Protein AF-A0A661IXP1-F1 (afdb_monomer)

Structure (mmCIF, N/CA/C/O backbone):
data_AF-A0A661IXP1-F1
#
_entry.id   AF-A0A661IXP1-F1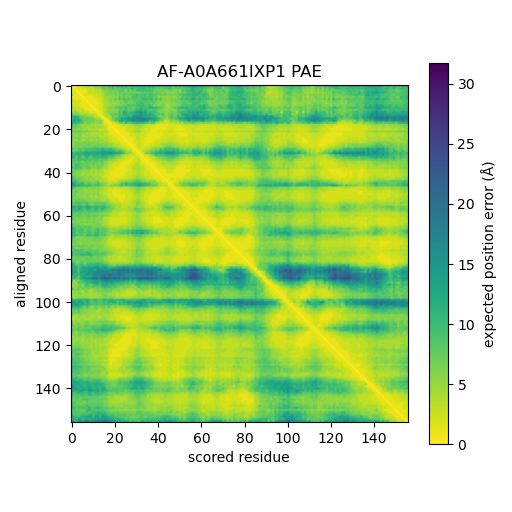
#
loop_
_atom_site.group_PDB
_atom_site.id
_atom_site.type_symbol
_atom_site.label_atom_id
_atom_site.label_alt_id
_atom_site.label_comp_id
_atom_site.label_asym_id
_atom_site.label_entity_id
_atom_site.label_seq_id
_atom_site.pdbx_PDB_ins_code
_atom_site.Cartn_x
_atom_site.Cartn_y
_atom_site.Cartn_z
_atom_site.occupancy
_atom_site.B_iso_or_equiv
_atom_site.auth_seq_id
_atom_site.auth_comp_id
_atom_site.auth_asym_id
_atom_site.auth_atom_id
_atom_site.pdbx_PDB_model_num
ATOM 1 N N . MET A 1 1 ? -0.810 -16.353 6.221 1.00 71.06 1 MET A N 1
ATOM 2 C CA . MET A 1 1 ? -2.025 -16.240 5.373 1.00 71.06 1 MET A CA 1
ATOM 3 C C . MET A 1 1 ? -1.599 -15.875 3.960 1.00 71.06 1 MET A C 1
ATOM 5 O O . MET A 1 1 ? -0.528 -15.285 3.848 1.00 71.06 1 MET A O 1
ATOM 9 N N . PRO A 1 2 ? -2.372 -16.195 2.9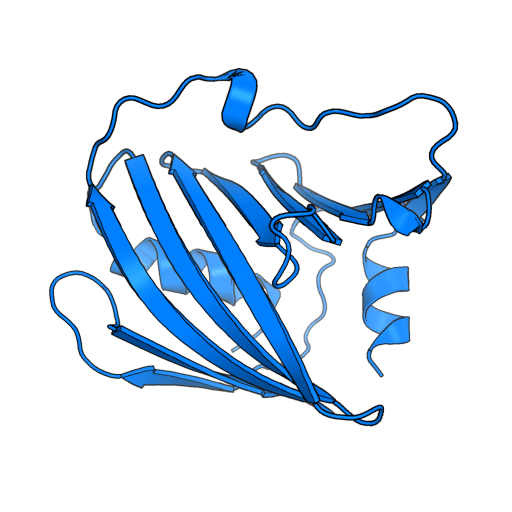11 1.00 70.25 2 PRO A N 1
ATOM 10 C CA . PRO A 1 2 ? -2.041 -15.769 1.553 1.00 70.25 2 PRO A CA 1
ATOM 11 C C . PRO A 1 2 ? -1.897 -14.245 1.460 1.00 70.25 2 PRO A C 1
ATOM 13 O O . PRO A 1 2 ? -2.691 -13.510 2.055 1.00 70.25 2 PRO A O 1
ATOM 16 N N . LEU A 1 3 ? -0.907 -13.759 0.708 1.00 66.69 3 LEU A N 1
ATOM 17 C CA . LEU A 1 3 ? -0.638 -12.323 0.555 1.00 66.69 3 LEU A CA 1
ATOM 18 C C . LEU A 1 3 ? -1.871 -11.550 0.052 1.00 66.69 3 LEU A C 1
ATOM 20 O O . LEU A 1 3 ? -2.164 -10.453 0.531 1.00 66.69 3 LEU A O 1
ATOM 24 N N . LYS A 1 4 ? -2.648 -12.165 -0.848 1.00 66.25 4 LYS A N 1
ATOM 25 C CA . LYS A 1 4 ? -3.913 -11.625 -1.376 1.00 66.25 4 LYS A CA 1
ATOM 26 C C . LYS A 1 4 ? -4.964 -11.304 -0.302 1.00 66.25 4 LYS A C 1
ATOM 28 O O . LYS A 1 4 ? -5.798 -10.426 -0.517 1.00 66.25 4 LYS A O 1
ATOM 33 N N . ASP A 1 5 ? -4.912 -11.969 0.853 1.00 70.38 5 ASP A N 1
ATOM 34 C CA . ASP A 1 5 ? -5.886 -11.806 1.939 1.00 70.38 5 ASP A CA 1
ATOM 35 C C . ASP A 1 5 ? -5.468 -10.747 2.970 1.00 70.38 5 ASP A C 1
ATOM 37 O O . ASP A 1 5 ? -6.298 -10.286 3.759 1.00 70.38 5 ASP A O 1
ATOM 41 N N . VAL A 1 6 ? -4.207 -10.300 2.944 1.00 71.50 6 VAL A N 1
ATOM 42 C CA . VAL A 1 6 ? -3.671 -9.312 3.894 1.00 71.50 6 VAL A CA 1
ATOM 43 C C . VAL A 1 6 ? -4.464 -8.007 3.902 1.00 71.50 6 VAL A C 1
ATOM 45 O O . VAL A 1 6 ? -4.837 -7.569 4.995 1.00 71.50 6 VAL A O 1
ATOM 48 N N . PRO A 1 7 ? -4.790 -7.383 2.749 1.00 69.56 7 PRO A N 1
ATOM 49 C CA . PRO A 1 7 ? -5.590 -6.165 2.758 1.00 69.56 7 PRO A CA 1
ATOM 50 C C . PRO A 1 7 ? -6.932 -6.397 3.452 1.00 69.56 7 PRO A C 1
ATOM 52 O O . PRO A 1 7 ? -7.337 -5.602 4.292 1.00 69.56 7 PRO A O 1
ATOM 55 N N . ARG A 1 8 ? -7.596 -7.527 3.185 1.00 71.62 8 ARG A N 1
ATOM 56 C CA . ARG A 1 8 ? -8.890 -7.850 3.793 1.00 71.62 8 ARG A CA 1
ATOM 57 C C . ARG A 1 8 ? -8.791 -8.010 5.310 1.00 71.62 8 ARG A C 1
ATOM 59 O O . ARG A 1 8 ? -9.660 -7.500 6.011 1.00 71.62 8 ARG A O 1
ATOM 66 N N . GLU A 1 9 ? -7.760 -8.678 5.823 1.00 74.50 9 GLU A N 1
ATOM 67 C CA . GLU A 1 9 ? -7.574 -8.840 7.272 1.00 74.50 9 GLU A CA 1
ATOM 68 C C . GLU A 1 9 ? -7.257 -7.509 7.967 1.00 74.50 9 GLU A C 1
ATOM 70 O O . GLU A 1 9 ? -7.779 -7.242 9.052 1.00 74.50 9 GLU A O 1
ATOM 75 N N . LEU A 1 10 ? -6.460 -6.640 7.335 1.00 72.38 10 LEU A N 1
ATOM 76 C CA . LEU A 1 10 ? -6.221 -5.285 7.838 1.00 72.38 10 LEU A CA 1
ATOM 77 C C . LEU A 1 10 ? -7.525 -4.487 7.903 1.00 72.38 10 LEU A C 1
ATOM 79 O O . LEU A 1 10 ? -7.825 -3.889 8.935 1.00 72.38 10 LEU A O 1
ATOM 83 N N . LEU A 1 11 ? -8.333 -4.535 6.842 1.00 70.62 11 LEU A N 1
ATOM 84 C CA . LEU A 1 11 ? -9.614 -3.833 6.775 1.00 70.62 11 LEU A CA 1
ATOM 85 C C . LEU A 1 11 ? -10.649 -4.392 7.753 1.00 70.62 11 LEU A C 1
ATOM 87 O O . LEU A 1 11 ? -11.375 -3.623 8.375 1.00 70.62 11 LEU A O 1
ATOM 91 N N . ARG A 1 12 ? -10.679 -5.710 7.975 1.00 73.75 12 ARG A N 1
ATOM 92 C CA . ARG A 1 12 ? -11.550 -6.326 8.988 1.00 73.75 12 ARG A CA 1
ATOM 93 C C . ARG A 1 12 ? -11.287 -5.753 10.384 1.00 73.75 12 ARG A C 1
ATOM 95 O O . ARG A 1 12 ? -12.221 -5.585 11.161 1.00 73.75 12 ARG A O 1
ATOM 102 N N . ARG A 1 13 ? -10.030 -5.426 10.700 1.00 72.56 13 ARG A N 1
ATOM 103 C CA . ARG A 1 13 ? -9.634 -4.833 11.991 1.00 72.56 13 ARG A CA 1
ATOM 104 C C . ARG A 1 13 ? -9.964 -3.348 12.109 1.00 72.56 13 ARG A C 1
ATOM 106 O O . ARG A 1 13 ? -10.087 -2.861 13.226 1.00 72.56 13 ARG A O 1
ATOM 113 N N . VAL A 1 14 ? -10.130 -2.648 10.987 1.00 71.81 14 VAL A N 1
ATOM 114 C CA . VAL A 1 14 ? -10.588 -1.250 10.953 1.00 71.81 14 VAL A CA 1
ATOM 115 C C . VAL A 1 14 ? -12.062 -1.141 11.396 1.00 71.81 14 VAL A C 1
ATOM 117 O O . VAL A 1 14 ? -12.474 -0.086 11.877 1.00 71.81 14 VAL A O 1
ATOM 120 N N . GLY A 1 15 ? -12.839 -2.230 11.323 1.00 72.31 15 GLY A N 1
ATOM 121 C CA . GLY A 1 15 ? -14.229 -2.289 11.790 1.00 72.31 15 GLY A CA 1
ATOM 122 C C . GLY A 1 15 ? -15.184 -1.488 10.900 1.00 72.31 15 GLY A C 1
ATOM 123 O O . GLY A 1 15 ? -15.038 -1.478 9.680 1.00 72.31 15 GLY A O 1
ATOM 124 N N . ASP A 1 16 ? -16.146 -0.787 11.506 1.00 73.88 16 ASP A N 1
ATOM 125 C CA . ASP A 1 16 ? -17.205 -0.042 10.800 1.00 73.88 16 ASP A CA 1
ATOM 126 C C . ASP A 1 16 ? -16.797 1.364 10.332 1.00 73.88 16 ASP A C 1
ATOM 128 O O . ASP A 1 16 ? -17.639 2.243 10.161 1.00 73.88 16 ASP A O 1
ATOM 132 N N . LYS A 1 17 ? -15.498 1.634 10.175 1.00 77.44 17 LYS A N 1
ATOM 133 C CA . LYS A 1 17 ? -15.035 2.957 9.736 1.00 77.44 17 LYS A CA 1
ATOM 134 C C . LYS A 1 17 ? -15.158 3.080 8.221 1.00 77.44 17 LYS A C 1
ATOM 136 O O . LYS A 1 17 ? -14.649 2.238 7.481 1.00 77.44 17 LYS A O 1
ATOM 141 N N . GLU A 1 18 ? -15.801 4.157 7.781 1.00 85.31 18 GLU A N 1
ATOM 142 C CA . GLU A 1 18 ? -16.060 4.425 6.365 1.00 85.31 18 GLU A CA 1
ATOM 143 C C . GLU A 1 18 ? -14.807 4.922 5.650 1.00 85.31 18 GLU A C 1
ATOM 145 O O . GLU A 1 18 ? -14.542 4.527 4.517 1.00 85.31 18 GLU A O 1
ATOM 150 N N . THR A 1 19 ? -13.987 5.733 6.322 1.00 92.25 19 THR A N 1
ATOM 151 C CA . THR A 1 19 ? -12.705 6.196 5.784 1.00 92.25 19 THR A CA 1
ATOM 152 C C . THR A 1 19 ? -11.596 6.154 6.834 1.00 92.25 19 THR A C 1
ATOM 154 O O . THR A 1 19 ? -11.830 6.237 8.044 1.00 92.25 19 THR A O 1
ATOM 157 N N . LEU A 1 20 ? -10.354 6.018 6.374 1.00 92.12 20 LEU A N 1
ATOM 158 C CA . LEU A 1 20 ? -9.152 6.046 7.205 1.00 92.12 20 LEU A CA 1
ATOM 159 C C . LEU A 1 20 ? -8.032 6.761 6.450 1.00 92.12 20 LEU A C 1
ATOM 161 O O . LEU A 1 20 ? -7.767 6.459 5.290 1.00 92.12 20 LEU A O 1
ATOM 165 N N . LYS A 1 21 ? -7.343 7.670 7.142 1.00 95.12 21 LYS A N 1
ATOM 166 C CA . LYS A 1 21 ? -6.037 8.197 6.735 1.00 95.12 21 LYS A CA 1
ATOM 167 C C . LYS A 1 21 ? -5.012 7.809 7.786 1.00 95.12 21 LYS A C 1
ATOM 169 O O . LYS A 1 21 ? -5.207 8.097 8.966 1.00 95.12 21 LYS A O 1
ATOM 174 N N . LEU A 1 22 ? -3.922 7.185 7.370 1.00 94.00 22 LEU A N 1
ATOM 175 C CA . LEU A 1 22 ? -2.885 6.690 8.265 1.00 94.00 22 LEU A CA 1
ATOM 176 C C . LEU A 1 22 ? -1.505 7.065 7.738 1.00 94.00 22 LEU A C 1
ATOM 178 O O . LEU A 1 22 ? -1.232 6.886 6.560 1.00 94.00 22 LEU A O 1
ATOM 182 N N . THR A 1 23 ? -0.624 7.556 8.604 1.00 96.19 23 THR A N 1
ATOM 183 C CA . THR A 1 23 ? 0.796 7.746 8.282 1.00 96.19 23 THR A CA 1
ATOM 184 C C . THR A 1 23 ? 1.617 6.651 8.946 1.00 96.19 23 THR A C 1
ATOM 186 O O . THR A 1 23 ? 1.328 6.222 10.070 1.00 96.19 23 THR A O 1
ATOM 189 N N . PHE A 1 24 ? 2.641 6.160 8.254 1.00 95.12 24 PHE A N 1
ATOM 190 C CA . PHE A 1 24 ? 3.465 5.062 8.744 1.00 95.12 24 PHE A CA 1
ATOM 191 C C . PHE A 1 24 ? 4.948 5.253 8.434 1.00 95.12 24 PHE A C 1
ATOM 193 O O . PHE A 1 24 ? 5.345 6.029 7.569 1.00 95.12 24 PHE A O 1
ATOM 200 N N . SER A 1 25 ? 5.776 4.502 9.157 1.00 96.19 25 SER A N 1
ATOM 201 C CA . SER A 1 25 ? 7.144 4.193 8.743 1.00 96.19 25 SER A CA 1
ATOM 202 C C . SER A 1 25 ? 7.249 2.702 8.460 1.00 96.19 25 SER A C 1
ATOM 204 O O . SER A 1 25 ? 6.852 1.899 9.306 1.00 96.19 25 SER A O 1
ATOM 206 N N . PHE A 1 26 ? 7.818 2.347 7.320 1.00 94.56 26 PHE A N 1
ATOM 207 C CA . PHE A 1 26 ? 7.984 0.990 6.835 1.00 94.56 26 PHE A CA 1
ATOM 208 C C . PHE A 1 26 ? 9.469 0.664 6.729 1.00 94.56 26 PHE A C 1
ATOM 210 O O . PHE A 1 26 ? 10.217 1.326 6.018 1.00 94.56 26 PHE A O 1
ATOM 217 N N . LYS A 1 27 ? 9.920 -0.338 7.472 1.00 93.75 27 LYS A N 1
ATOM 218 C CA . LYS A 1 27 ? 11.271 -0.882 7.353 1.00 93.75 27 LYS A CA 1
ATOM 219 C C . LYS A 1 27 ? 11.153 -2.208 6.640 1.00 93.75 27 LYS A C 1
ATOM 221 O O . LYS A 1 27 ? 10.386 -3.044 7.095 1.00 93.75 27 LYS A O 1
ATOM 226 N N . VAL A 1 28 ? 11.924 -2.412 5.587 1.00 90.38 28 VAL A N 1
ATOM 227 C CA . VAL A 1 28 ? 11.992 -3.690 4.881 1.00 90.38 28 VAL A CA 1
ATOM 228 C C . VAL A 1 28 ? 13.435 -4.157 4.852 1.00 90.38 28 VAL A C 1
ATOM 230 O O . VAL A 1 28 ? 14.356 -3.354 4.701 1.00 90.38 28 VAL A O 1
ATOM 233 N N . LYS A 1 29 ? 13.637 -5.450 5.058 1.00 89.12 29 LYS A N 1
ATOM 234 C CA . LYS A 1 29 ? 14.917 -6.131 4.940 1.00 89.12 29 LYS A CA 1
ATOM 235 C C . LYS A 1 29 ? 14.717 -7.253 3.934 1.00 89.12 29 LYS A C 1
ATOM 237 O O . LYS A 1 29 ? 13.960 -8.175 4.204 1.00 89.12 29 LYS A O 1
ATOM 242 N N . GLY A 1 30 ? 15.374 -7.148 2.789 1.00 84.12 30 GLY A N 1
ATOM 243 C CA . GLY A 1 30 ? 15.413 -8.201 1.777 1.00 84.12 30 GLY A CA 1
ATOM 244 C C . GLY A 1 30 ? 16.841 -8.686 1.548 1.00 84.12 30 GLY A C 1
ATOM 245 O O . GLY A 1 30 ? 17.778 -8.247 2.221 1.00 84.12 30 GLY A O 1
ATOM 246 N N . ARG A 1 31 ? 17.032 -9.539 0.536 1.00 76.62 31 ARG A N 1
ATOM 247 C CA . ARG A 1 31 ? 18.361 -10.052 0.143 1.00 76.62 31 ARG A CA 1
ATOM 248 C C . ARG A 1 31 ? 19.374 -8.949 -0.189 1.00 76.62 31 ARG A C 1
ATOM 250 O O . ARG A 1 31 ? 20.555 -9.096 0.097 1.00 76.62 31 ARG A O 1
ATOM 257 N N . LYS A 1 32 ? 18.910 -7.833 -0.762 1.00 76.31 32 LYS A N 1
ATOM 258 C CA . LYS A 1 32 ? 19.748 -6.691 -1.178 1.00 76.31 32 LYS A CA 1
ATOM 259 C C . LYS A 1 32 ? 20.053 -5.692 -0.052 1.00 76.31 32 LYS A C 1
ATOM 261 O O . LYS A 1 32 ? 20.725 -4.695 -0.293 1.00 76.31 32 LYS A O 1
ATOM 266 N N . GLY A 1 33 ? 19.568 -5.939 1.167 1.00 83.44 33 GLY A N 1
ATOM 267 C CA . GLY A 1 33 ? 19.819 -5.089 2.327 1.00 83.44 33 GLY A CA 1
ATOM 268 C C . GLY A 1 33 ? 18.547 -4.543 2.966 1.00 83.44 33 GLY A C 1
ATOM 269 O O . GLY A 1 33 ? 17.459 -5.107 2.840 1.00 83.44 33 GLY A O 1
ATOM 270 N N . ARG A 1 34 ? 18.706 -3.452 3.719 1.00 88.19 34 ARG A N 1
ATOM 271 C CA . ARG A 1 34 ? 17.646 -2.855 4.533 1.00 88.19 34 ARG A CA 1
ATOM 272 C C . ARG A 1 34 ? 17.296 -1.459 4.037 1.00 88.19 34 ARG A C 1
ATOM 274 O O . ARG A 1 34 ? 18.174 -0.614 3.903 1.00 88.19 34 ARG A O 1
ATOM 281 N N . SER A 1 35 ? 16.004 -1.200 3.892 1.00 88.88 35 SER A N 1
ATOM 282 C CA . SER A 1 35 ? 15.458 0.097 3.498 1.00 88.88 35 SER A CA 1
ATOM 283 C C . SER A 1 35 ? 14.452 0.592 4.530 1.00 88.88 35 SER A C 1
ATOM 285 O O . SER A 1 35 ? 13.796 -0.190 5.224 1.00 88.88 35 SER A O 1
ATOM 287 N N . VAL A 1 36 ? 14.347 1.914 4.655 1.00 91.31 36 VAL A N 1
ATOM 288 C CA . VAL A 1 36 ? 13.354 2.577 5.502 1.00 91.31 36 VAL A CA 1
ATOM 289 C C . VAL A 1 36 ? 12.616 3.602 4.657 1.00 91.31 36 VAL A C 1
ATOM 291 O O . VAL A 1 36 ? 13.238 4.479 4.067 1.00 91.31 36 VAL A O 1
ATOM 294 N N . LEU A 1 37 ? 11.296 3.475 4.621 1.00 93.94 37 LEU A N 1
ATOM 295 C CA . LEU A 1 37 ? 10.375 4.318 3.875 1.00 93.94 37 LEU A CA 1
ATOM 296 C C . LEU A 1 37 ? 9.366 4.943 4.841 1.00 93.94 37 LEU A C 1
ATOM 298 O O . LEU A 1 37 ? 9.003 4.352 5.863 1.00 93.94 37 LEU A O 1
ATOM 302 N N . GLY A 1 38 ? 8.917 6.149 4.530 1.00 96.19 38 GLY A N 1
ATOM 303 C CA . GLY A 1 38 ? 7.678 6.693 5.071 1.00 96.19 38 GLY A CA 1
ATOM 304 C C . GLY A 1 38 ? 6.496 6.267 4.208 1.00 96.19 38 GLY A C 1
ATOM 305 O O . GLY A 1 38 ? 6.669 5.662 3.150 1.00 96.19 38 GLY A O 1
ATOM 306 N N . GLY A 1 39 ? 5.289 6.614 4.630 1.00 96.31 39 GLY A N 1
ATOM 307 C CA . GLY A 1 39 ? 4.155 6.531 3.729 1.00 96.31 39 GLY A CA 1
ATOM 308 C C . GLY A 1 39 ? 2.839 6.976 4.327 1.00 96.31 39 GLY A C 1
ATOM 309 O O . GLY A 1 39 ? 2.720 7.232 5.532 1.00 96.31 39 GLY A O 1
ATOM 310 N N . VAL A 1 40 ? 1.853 7.070 3.443 1.00 95.81 40 VAL A N 1
ATOM 311 C CA . VAL A 1 40 ? 0.477 7.431 3.766 1.00 95.81 40 VAL A CA 1
ATOM 312 C C . VAL A 1 40 ? -0.453 6.386 3.168 1.00 95.81 40 VAL A C 1
ATOM 314 O O . VAL A 1 40 ? -0.323 6.018 2.007 1.00 95.81 40 VAL A O 1
ATOM 317 N N . LEU A 1 41 ? -1.384 5.895 3.976 1.00 94.88 41 LEU A N 1
ATOM 318 C CA . LEU A 1 41 ? -2.444 4.985 3.575 1.00 94.88 41 LEU A CA 1
ATOM 319 C C . LEU A 1 41 ? -3.776 5.722 3.646 1.00 94.88 41 LEU A C 1
ATOM 321 O O . LEU A 1 41 ? -4.116 6.317 4.672 1.00 94.88 41 LEU A O 1
ATOM 325 N N . PHE A 1 42 ? -4.541 5.628 2.568 1.00 94.69 42 PHE A N 1
ATOM 326 C CA . PHE A 1 42 ? -5.922 6.070 2.476 1.00 94.69 42 PHE A CA 1
ATOM 327 C C . PHE A 1 42 ? -6.805 4.858 2.237 1.00 94.69 42 PHE A C 1
ATOM 329 O O . PHE A 1 42 ? -6.525 4.035 1.370 1.00 94.69 42 PHE A O 1
ATOM 336 N N . TYR A 1 43 ? -7.885 4.753 2.994 1.00 91.69 43 TYR A N 1
ATOM 337 C CA . TYR A 1 43 ? -8.885 3.717 2.809 1.00 91.69 43 TYR A CA 1
ATOM 338 C C . TYR A 1 43 ? -10.273 4.338 2.792 1.00 91.69 43 TYR A C 1
ATOM 340 O O . TYR A 1 43 ? -10.566 5.233 3.589 1.00 91.69 43 TYR A O 1
ATOM 348 N N . ARG A 1 44 ? -11.118 3.823 1.902 1.00 90.19 44 ARG A N 1
ATOM 349 C CA . ARG A 1 44 ? -12.553 4.063 1.875 1.00 90.19 44 ARG A CA 1
ATOM 350 C C . ARG A 1 44 ? -13.296 2.742 1.694 1.00 90.19 44 ARG A C 1
ATOM 352 O O . ARG A 1 44 ? -13.051 1.971 0.757 1.00 90.19 44 ARG A O 1
ATOM 359 N N . ARG A 1 45 ? -14.225 2.484 2.610 1.00 85.06 45 ARG A N 1
ATOM 360 C CA . ARG A 1 45 ? -15.100 1.317 2.583 1.00 85.06 45 ARG A CA 1
ATOM 361 C C . ARG A 1 45 ? -15.925 1.319 1.286 1.00 85.06 45 ARG A C 1
ATOM 363 O O . ARG A 1 45 ? -16.350 2.376 0.832 1.00 85.06 45 ARG A O 1
ATOM 370 N N . PRO A 1 46 ? -16.173 0.150 0.670 1.00 79.94 46 PRO A N 1
ATOM 371 C CA . PRO A 1 46 ? -15.727 -1.180 1.089 1.00 79.94 46 PRO A CA 1
ATOM 372 C C . PRO A 1 46 ? -14.382 -1.638 0.512 1.00 79.94 46 PRO A C 1
ATOM 374 O O . PRO A 1 46 ? -13.916 -2.711 0.892 1.00 79.94 46 PRO A O 1
ATOM 377 N N . LYS A 1 47 ? -13.804 -0.940 -0.473 1.00 79.06 47 LYS A N 1
ATOM 378 C CA . LYS A 1 47 ? -12.811 -1.570 -1.363 1.00 79.06 47 LYS A CA 1
ATOM 379 C C . LYS A 1 47 ? -11.701 -0.656 -1.874 1.00 79.06 47 LYS A C 1
ATOM 381 O O . LYS A 1 47 ? -10.802 -1.195 -2.521 1.00 79.06 47 LYS A O 1
ATOM 386 N N . ASP A 1 48 ? -11.754 0.645 -1.609 1.00 88.25 48 ASP A N 1
ATOM 387 C CA . ASP A 1 48 ? -10.767 1.581 -2.137 1.00 88.25 48 ASP A CA 1
ATOM 388 C C . ASP A 1 48 ? -9.623 1.728 -1.136 1.00 88.25 48 ASP A C 1
ATOM 390 O O . ASP A 1 48 ? -9.822 2.115 0.016 1.00 88.25 48 ASP A O 1
ATOM 394 N N . LEU A 1 49 ? -8.416 1.396 -1.577 1.00 90.12 49 LEU A N 1
ATOM 395 C CA . LEU A 1 49 ? -7.189 1.542 -0.807 1.00 90.12 49 LEU A CA 1
ATOM 396 C C . LEU A 1 49 ? -6.158 2.237 -1.686 1.00 90.12 49 LEU A C 1
ATOM 398 O O . LEU A 1 49 ? -5.937 1.816 -2.818 1.00 90.12 49 LEU A O 1
ATOM 402 N N . ARG A 1 50 ? -5.489 3.248 -1.144 1.00 93.75 50 ARG A N 1
ATOM 403 C CA . ARG A 1 50 ? -4.280 3.826 -1.722 1.00 93.75 50 ARG A CA 1
ATOM 404 C C . ARG A 1 50 ? -3.175 3.819 -0.684 1.00 93.75 50 ARG A C 1
ATOM 406 O O . ARG A 1 50 ? -3.422 4.134 0.479 1.00 93.75 50 ARG A O 1
ATOM 413 N N . VAL A 1 51 ? -1.966 3.481 -1.102 1.00 94.56 51 VAL A N 1
ATOM 414 C CA . VAL A 1 51 ? -0.767 3.580 -0.277 1.00 94.56 51 VAL A CA 1
ATOM 415 C C . VAL A 1 51 ? 0.314 4.284 -1.076 1.00 94.56 51 VAL A C 1
ATOM 417 O O . VAL A 1 51 ? 0.738 3.772 -2.106 1.00 94.56 51 VAL A O 1
ATOM 420 N N . ASP A 1 52 ? 0.781 5.420 -0.574 1.00 95.25 52 ASP A N 1
ATOM 421 C CA . ASP A 1 52 ? 1.946 6.113 -1.113 1.00 95.25 52 ASP A CA 1
ATOM 422 C C . ASP A 1 52 ? 3.150 5.787 -0.226 1.00 95.25 52 ASP A C 1
ATOM 424 O O . ASP A 1 52 ? 3.135 6.051 0.982 1.00 95.25 52 ASP A O 1
ATOM 428 N N . PHE A 1 53 ? 4.193 5.208 -0.812 1.00 94.94 53 PHE A N 1
ATOM 429 C CA . PHE A 1 53 ? 5.479 4.998 -0.159 1.00 94.94 53 PHE A CA 1
ATOM 430 C C . PHE A 1 53 ? 6.397 6.171 -0.479 1.00 94.94 53 PHE A C 1
ATOM 432 O O . PHE A 1 53 ? 6.577 6.540 -1.639 1.00 94.94 53 PHE A O 1
ATOM 439 N N . LEU A 1 54 ? 7.002 6.738 0.558 1.00 95.56 54 LEU A N 1
ATOM 440 C CA . LEU A 1 54 ? 7.821 7.939 0.478 1.00 95.56 54 LEU A CA 1
ATOM 441 C C . LEU A 1 54 ? 9.261 7.621 0.879 1.00 95.56 54 LEU A C 1
ATOM 443 O O . LEU A 1 54 ? 9.512 6.928 1.870 1.00 95.56 54 LEU A O 1
ATOM 447 N N . SER A 1 55 ? 10.218 8.172 0.141 1.00 91.88 55 SER A N 1
ATOM 448 C CA . SER A 1 55 ? 11.614 8.219 0.564 1.00 91.88 55 SER A CA 1
ATOM 449 C C . SER A 1 55 ? 11.779 9.121 1.800 1.00 91.88 55 SER A C 1
ATOM 451 O O . SER A 1 55 ? 10.887 9.918 2.114 1.00 91.88 55 SER A O 1
ATOM 453 N N . PRO A 1 56 ? 12.927 9.065 2.500 1.00 87.31 56 PRO A N 1
ATOM 454 C CA . PRO A 1 56 ? 13.221 9.985 3.603 1.00 87.31 56 PRO A CA 1
ATOM 455 C C . PRO A 1 56 ? 13.148 11.475 3.229 1.00 87.31 56 PRO A C 1
ATOM 457 O O . PRO A 1 56 ? 12.945 12.306 4.109 1.00 87.31 56 PRO A O 1
ATOM 460 N N . TRP A 1 57 ? 13.280 11.810 1.941 1.00 88.75 57 TRP A N 1
ATOM 461 C CA . TRP A 1 57 ? 13.196 13.178 1.419 1.00 88.75 57 TRP A CA 1
ATOM 462 C C . TRP A 1 57 ? 11.779 13.588 0.987 1.00 88.75 57 TRP A C 1
ATOM 464 O O . TRP A 1 57 ? 11.599 14.668 0.436 1.00 88.75 57 TRP A O 1
ATOM 474 N N . GLY A 1 58 ? 10.771 12.739 1.209 1.00 86.12 58 GLY A N 1
ATOM 475 C CA . GLY A 1 58 ? 9.376 13.029 0.860 1.00 86.12 58 GLY A CA 1
ATOM 476 C C . GLY A 1 58 ? 9.013 12.781 -0.607 1.00 86.12 58 GLY A C 1
ATOM 477 O O . GLY A 1 58 ? 7.916 13.134 -1.023 1.00 86.12 58 GLY A O 1
ATOM 478 N N . VAL A 1 59 ? 9.903 12.157 -1.384 1.00 91.62 59 VAL A N 1
ATOM 479 C CA . VAL A 1 59 ? 9.642 11.780 -2.783 1.00 91.62 59 VAL A CA 1
ATOM 480 C C . VAL A 1 59 ? 8.884 10.455 -2.829 1.00 91.62 59 VAL A C 1
ATOM 482 O O . VAL A 1 59 ? 9.294 9.500 -2.166 1.00 91.62 59 VAL A O 1
ATOM 485 N N . THR A 1 60 ? 7.819 10.371 -3.626 1.00 92.19 60 THR A N 1
ATOM 486 C CA . THR A 1 60 ? 7.084 9.119 -3.852 1.00 92.19 60 THR A CA 1
ATOM 487 C C . THR A 1 60 ? 7.949 8.103 -4.593 1.00 92.19 60 THR A C 1
ATOM 489 O O . THR A 1 60 ? 8.403 8.358 -5.705 1.00 92.19 60 THR A O 1
ATOM 492 N N . VAL A 1 61 ? 8.169 6.943 -3.974 1.00 93.06 61 VAL A N 1
ATOM 493 C CA . VAL A 1 61 ? 8.944 5.832 -4.558 1.00 93.06 61 VAL A CA 1
ATOM 494 C C . VAL A 1 61 ? 8.056 4.726 -5.112 1.00 93.06 61 VAL A C 1
ATOM 496 O O . VAL A 1 61 ? 8.475 4.006 -6.012 1.00 93.06 61 VAL A O 1
ATOM 499 N N . ALA A 1 62 ? 6.843 4.589 -4.580 1.00 93.06 62 ALA A N 1
ATOM 500 C CA . ALA A 1 62 ? 5.852 3.648 -5.074 1.00 93.06 62 ALA A CA 1
ATOM 501 C C . ALA A 1 62 ? 4.446 4.106 -4.686 1.00 93.06 62 ALA A C 1
ATOM 503 O O . ALA A 1 62 ? 4.241 4.620 -3.584 1.00 93.06 62 ALA A O 1
ATOM 504 N N . GLU A 1 63 ? 3.478 3.856 -5.558 1.00 94.56 63 GLU A N 1
ATOM 505 C CA . GLU A 1 63 ? 2.058 4.052 -5.277 1.00 94.56 63 GLU A CA 1
ATOM 506 C C . GLU A 1 63 ? 1.313 2.740 -5.495 1.00 94.56 63 GLU A C 1
ATOM 508 O O . GLU A 1 63 ? 1.414 2.124 -6.554 1.00 94.56 63 GLU A O 1
ATOM 513 N N . LEU A 1 64 ? 0.552 2.306 -4.497 1.00 92.19 64 LEU A N 1
ATOM 514 C CA . LEU A 1 64 ? -0.290 1.121 -4.571 1.00 92.19 64 LEU A CA 1
ATOM 515 C C . LEU A 1 64 ? -1.754 1.542 -4.537 1.00 92.19 64 LEU A C 1
ATOM 517 O O . LEU A 1 64 ? -2.186 2.185 -3.583 1.00 92.19 64 LEU A O 1
ATOM 521 N N . TYR A 1 65 ? -2.536 1.094 -5.511 1.00 91.12 65 TYR A N 1
ATOM 522 C CA . TYR A 1 65 ? -3.983 1.264 -5.541 1.00 91.12 65 TYR A CA 1
ATOM 523 C C . TYR A 1 65 ? -4.655 -0.105 -5.506 1.00 91.12 65 TYR A C 1
ATOM 525 O O . TYR A 1 65 ? -4.322 -0.996 -6.283 1.00 91.12 65 TYR A O 1
ATOM 533 N N . SER A 1 66 ? -5.641 -0.274 -4.630 1.00 86.31 66 SER A N 1
ATOM 534 C CA . SER A 1 66 ? -6.572 -1.398 -4.652 1.00 86.31 66 SER A CA 1
ATOM 535 C C . SER A 1 66 ? -7.976 -0.872 -4.882 1.00 86.31 66 SER A C 1
ATOM 537 O O . SER A 1 66 ? -8.428 0.022 -4.173 1.00 86.31 66 SER A O 1
ATOM 539 N N . SER A 1 67 ? -8.673 -1.454 -5.852 1.00 80.62 67 SER A N 1
ATOM 540 C CA . SER A 1 67 ? -10.073 -1.142 -6.148 1.00 80.62 67 SER A CA 1
ATOM 541 C C . SER A 1 67 ? -10.870 -2.423 -6.377 1.00 80.62 67 SER A C 1
ATOM 543 O O . SER A 1 67 ? -10.367 -3.536 -6.213 1.00 80.62 67 SER A O 1
ATOM 545 N N . GLN A 1 68 ? -12.135 -2.321 -6.788 1.00 74.38 68 GLN A N 1
ATOM 546 C CA . GLN A 1 68 ? -12.893 -3.506 -7.217 1.00 74.38 68 GLN A CA 1
ATOM 547 C C . GLN A 1 68 ? -12.264 -4.208 -8.430 1.00 74.38 68 GLN A C 1
ATOM 549 O O . GLN A 1 68 ? -12.423 -5.417 -8.573 1.00 74.38 68 GLN A O 1
ATOM 554 N N . ARG A 1 69 ? -11.562 -3.457 -9.286 1.00 75.75 69 ARG A N 1
ATOM 555 C CA . ARG A 1 69 ? -11.059 -3.930 -10.582 1.00 75.75 69 ARG A CA 1
ATOM 556 C C . ARG A 1 69 ? -9.734 -4.681 -10.475 1.00 75.75 69 ARG A C 1
ATOM 558 O O . ARG A 1 69 ? -9.451 -5.524 -11.318 1.00 75.75 69 ARG A O 1
ATOM 565 N N . GLY A 1 70 ? -8.941 -4.406 -9.443 1.00 80.25 70 GLY A N 1
ATOM 566 C CA . GLY A 1 70 ? -7.616 -4.998 -9.310 1.00 80.25 70 GLY A CA 1
ATOM 567 C C . GLY A 1 70 ? -6.706 -4.233 -8.364 1.00 80.25 70 GLY A C 1
ATOM 568 O O . GLY A 1 70 ? -7.157 -3.378 -7.593 1.00 80.25 70 GLY A O 1
ATOM 569 N N . LEU A 1 71 ? -5.431 -4.592 -8.435 1.00 86.56 71 LEU A N 1
ATOM 570 C C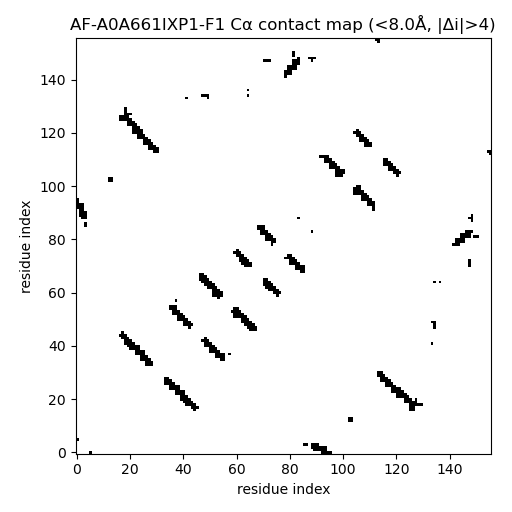A . LEU A 1 71 ? -4.314 -3.924 -7.792 1.00 86.56 71 LEU A CA 1
ATOM 571 C C . LEU A 1 71 ? -3.438 -3.276 -8.863 1.00 86.56 71 LEU A C 1
ATOM 573 O O . LEU A 1 71 ? -3.146 -3.898 -9.884 1.00 86.56 71 LEU A O 1
ATOM 577 N N . LEU A 1 72 ? -3.021 -2.045 -8.594 1.00 90.56 72 LEU A N 1
ATOM 578 C CA . LEU A 1 72 ? -2.066 -1.281 -9.384 1.00 90.56 72 LEU A CA 1
ATOM 579 C C . LEU A 1 72 ? -0.884 -0.934 -8.488 1.00 90.56 72 LEU A C 1
ATOM 581 O O . LEU A 1 72 ? -1.102 -0.368 -7.421 1.00 90.56 72 LEU A O 1
ATOM 585 N N . LEU A 1 73 ? 0.335 -1.229 -8.919 1.00 91.62 73 LEU A N 1
ATOM 586 C CA . LEU A 1 73 ? 1.565 -0.738 -8.309 1.00 91.62 73 LEU A CA 1
ATOM 587 C C . LEU A 1 73 ? 2.303 0.114 -9.341 1.00 91.62 73 LEU A C 1
ATOM 589 O O . LEU A 1 73 ? 2.722 -0.397 -10.373 1.00 91.62 73 LEU A O 1
ATOM 593 N N . TYR A 1 74 ? 2.463 1.401 -9.065 1.00 93.50 74 TYR A N 1
ATOM 594 C CA . TYR A 1 74 ? 3.239 2.316 -9.892 1.00 93.50 74 TYR A CA 1
ATOM 595 C C . TYR A 1 74 ? 4.595 2.580 -9.237 1.00 93.50 74 TYR A C 1
ATOM 597 O O . TYR A 1 74 ? 4.646 2.923 -8.055 1.00 93.50 74 TYR A O 1
ATOM 605 N N . LEU A 1 75 ? 5.677 2.427 -10.004 1.00 92.88 75 LEU A N 1
ATOM 606 C CA . LEU A 1 75 ? 7.046 2.771 -9.619 1.00 92.88 75 LEU A CA 1
ATOM 607 C C . LEU A 1 75 ? 7.511 3.980 -10.452 1.00 92.88 75 LEU A C 1
ATOM 609 O O . LEU A 1 75 ? 7.981 3.800 -11.579 1.00 92.88 75 LEU A O 1
ATOM 613 N N . PRO A 1 76 ? 7.396 5.219 -9.930 1.00 91.56 76 PRO A N 1
ATOM 614 C CA . PRO A 1 76 ? 7.635 6.428 -10.719 1.00 91.56 76 PRO A CA 1
ATOM 615 C C . PRO A 1 76 ? 9.047 6.542 -11.289 1.00 91.56 76 PRO A C 1
ATOM 617 O O . PRO A 1 76 ? 9.217 6.958 -12.429 1.00 91.56 76 PRO A O 1
ATOM 620 N N . ALA A 1 77 ? 10.061 6.145 -10.516 1.00 89.38 77 ALA A N 1
ATOM 621 C CA . ALA A 1 77 ? 11.457 6.217 -10.944 1.00 89.38 77 ALA A CA 1
ATOM 622 C C . ALA A 1 77 ? 11.775 5.272 -12.117 1.00 89.38 77 ALA A C 1
ATOM 624 O O . ALA A 1 77 ? 12.713 5.525 -12.866 1.00 89.38 77 ALA A O 1
ATOM 625 N N . GLU A 1 78 ? 11.000 4.198 -12.268 1.00 90.88 78 GLU A N 1
ATOM 626 C CA . GLU A 1 78 ? 11.157 3.218 -13.345 1.00 90.88 78 GLU A CA 1
ATOM 627 C C . GLU A 1 78 ? 10.217 3.510 -14.523 1.00 90.88 78 GLU A C 1
ATOM 629 O O . GLU A 1 78 ? 10.401 2.964 -15.606 1.00 90.88 78 GLU A O 1
ATOM 634 N N . GLY A 1 79 ? 9.201 4.358 -14.326 1.00 92.00 79 GLY A N 1
ATOM 635 C CA . GLY A 1 79 ? 8.155 4.585 -15.321 1.00 92.00 79 GLY A CA 1
ATOM 636 C C . GLY A 1 79 ? 7.322 3.328 -15.594 1.00 92.00 79 GLY A C 1
ATOM 637 O O . GLY A 1 79 ? 6.834 3.149 -16.707 1.00 92.00 79 GLY A O 1
ATOM 638 N N . VAL A 1 80 ? 7.170 2.440 -14.604 1.00 93.31 80 VAL A N 1
ATOM 639 C CA . VAL A 1 80 ? 6.489 1.144 -14.767 1.00 93.31 80 VAL A CA 1
ATOM 640 C C . VAL A 1 80 ? 5.248 1.060 -13.890 1.00 93.31 80 VAL A C 1
ATOM 642 O O . VAL A 1 80 ? 5.287 1.355 -12.694 1.00 93.31 80 VAL A O 1
ATOM 645 N N . ILE A 1 81 ? 4.153 0.592 -14.483 1.00 92.88 81 ILE A N 1
ATOM 646 C CA . ILE A 1 81 ? 2.914 0.233 -13.805 1.00 92.88 81 ILE A CA 1
ATOM 647 C C . ILE A 1 81 ? 2.717 -1.275 -13.879 1.00 92.88 81 ILE A C 1
ATOM 649 O O . ILE A 1 81 ? 2.558 -1.851 -14.951 1.00 92.88 81 ILE A O 1
ATOM 653 N N . TYR A 1 82 ? 2.643 -1.901 -12.715 1.00 90.75 82 TYR A N 1
ATOM 654 C CA . TYR A 1 82 ? 2.264 -3.293 -12.551 1.00 90.75 82 TYR A CA 1
ATOM 655 C C . TYR A 1 82 ? 0.770 -3.386 -12.236 1.00 90.75 82 TYR A C 1
ATOM 657 O O . TYR A 1 82 ? 0.293 -2.770 -11.280 1.00 90.75 82 TYR A O 1
ATOM 665 N N . TRP A 1 83 ? 0.013 -4.154 -13.018 1.00 88.25 83 TRP A N 1
ATOM 666 C CA . TRP A 1 83 ? -1.438 -4.283 -12.862 1.00 88.25 83 TRP A CA 1
ATOM 667 C C . TRP A 1 83 ? -1.892 -5.742 -12.865 1.00 88.25 83 TRP A C 1
ATOM 669 O O . TRP A 1 83 ? -1.447 -6.548 -13.680 1.00 88.25 83 TRP A O 1
ATOM 679 N N . GLY A 1 84 ? -2.827 -6.083 -11.976 1.00 82.69 84 GLY A N 1
ATOM 680 C CA . GLY A 1 84 ? -3.387 -7.431 -11.902 1.00 82.69 84 GLY A CA 1
ATOM 681 C C . GLY A 1 84 ? -4.749 -7.493 -11.214 1.00 82.69 84 GLY A C 1
ATOM 682 O O . GLY A 1 84 ? -5.060 -6.719 -10.306 1.00 82.69 84 GLY A O 1
ATOM 683 N N . GLY A 1 85 ? -5.585 -8.443 -11.638 1.00 71.44 85 GLY A N 1
ATOM 684 C CA . GLY A 1 85 ? -6.852 -8.739 -10.966 1.00 71.44 85 GLY A CA 1
ATOM 685 C C . GLY A 1 85 ? -6.629 -9.347 -9.575 1.00 71.44 85 GLY A C 1
ATOM 686 O O . GLY A 1 85 ? -5.651 -10.058 -9.349 1.00 71.44 85 GLY A O 1
ATOM 687 N N . LYS A 1 86 ? -7.569 -9.131 -8.642 1.00 61.56 86 LYS A N 1
ATOM 688 C CA . LYS A 1 86 ? -7.472 -9.600 -7.237 1.00 61.56 86 LYS A CA 1
ATOM 689 C C . LYS A 1 86 ? -7.256 -11.116 -7.070 1.00 61.56 86 LYS A C 1
ATOM 691 O O . LYS A 1 86 ? -6.838 -11.543 -6.001 1.00 61.56 86 LYS A O 1
ATOM 696 N N . GLY A 1 87 ? -7.533 -11.916 -8.101 1.00 55.88 87 GLY A N 1
ATOM 697 C CA . GLY A 1 87 ? -7.355 -13.370 -8.091 1.00 55.88 87 GLY A CA 1
ATOM 698 C C . GLY A 1 87 ? -5.956 -13.872 -8.461 1.00 55.88 87 GLY A C 1
ATOM 699 O O . GLY A 1 87 ? -5.724 -15.066 -8.313 1.00 55.88 87 GLY A O 1
ATOM 700 N N . ARG A 1 88 ? -5.045 -13.012 -8.941 1.00 55.16 88 ARG A N 1
ATOM 701 C CA . ARG A 1 88 ? -3.729 -13.449 -9.450 1.00 55.16 88 ARG A CA 1
ATOM 702 C C . ARG A 1 88 ? -2.528 -13.080 -8.572 1.00 55.16 88 ARG A C 1
ATOM 704 O O . ARG A 1 88 ? -1.398 -13.424 -8.893 1.00 55.16 88 ARG A O 1
ATOM 711 N N . VAL A 1 89 ? -2.762 -12.415 -7.443 1.00 57.62 89 VAL A N 1
ATOM 712 C CA . VAL A 1 89 ? -1.724 -12.207 -6.421 1.00 57.62 89 VAL A CA 1
ATOM 713 C C . VAL A 1 89 ? -1.500 -13.549 -5.724 1.00 57.62 89 VAL A C 1
ATOM 715 O O . VAL A 1 89 ? -2.468 -14.141 -5.243 1.00 57.62 89 VAL A O 1
ATOM 718 N N . GLY A 1 90 ? -0.251 -14.024 -5.740 1.00 56.75 90 GLY A N 1
ATOM 719 C CA . GLY A 1 90 ? 0.136 -15.423 -5.525 1.00 56.75 90 GLY A CA 1
ATOM 720 C C . GLY A 1 90 ? -0.372 -16.109 -4.250 1.00 56.75 90 GLY A C 1
ATOM 721 O O . GLY A 1 90 ? -0.841 -15.482 -3.299 1.00 56.75 90 GLY A O 1
ATOM 722 N N . GLU A 1 91 ? -0.244 -17.439 -4.230 1.00 59.94 91 GLU A N 1
ATOM 723 C CA . GLU A 1 91 ? -0.519 -18.288 -3.056 1.00 59.94 91 GLU A CA 1
ATOM 724 C C . GLU A 1 91 ? 0.528 -18.151 -1.943 1.00 59.94 91 GLU A C 1
ATOM 726 O O . GLU A 1 91 ? 0.394 -18.771 -0.890 1.00 59.94 91 GLU A O 1
ATOM 731 N N . GLU A 1 92 ? 1.544 -17.312 -2.154 1.00 65.06 92 GLU A N 1
ATOM 732 C CA . GLU A 1 92 ? 2.599 -17.064 -1.184 1.00 65.06 92 GLU A CA 1
ATOM 733 C C . GLU A 1 92 ? 2.014 -16.658 0.164 1.00 65.06 92 GLU A C 1
ATOM 735 O O . GLU A 1 92 ? 1.196 -15.735 0.299 1.00 65.06 92 GLU A O 1
ATOM 740 N N . THR A 1 93 ? 2.431 -17.394 1.186 1.00 66.31 93 THR A N 1
ATOM 741 C CA . THR A 1 93 ? 1.999 -17.159 2.549 1.00 66.31 93 THR A CA 1
ATOM 742 C C . THR A 1 93 ? 2.925 -16.166 3.214 1.00 66.31 93 THR A C 1
ATOM 744 O O . THR A 1 93 ? 4.127 -16.388 3.302 1.00 66.31 93 THR A O 1
ATOM 747 N N . ILE A 1 94 ? 2.337 -15.111 3.764 1.00 74.88 94 ILE A N 1
ATOM 748 C CA . ILE A 1 94 ? 3.033 -14.183 4.640 1.00 74.88 94 ILE A CA 1
ATOM 749 C C . ILE A 1 94 ? 2.573 -14.378 6.084 1.00 74.88 94 ILE A C 1
ATOM 751 O O . ILE A 1 94 ? 1.373 -14.527 6.375 1.00 74.88 94 ILE A O 1
ATOM 755 N N . CYS A 1 95 ? 3.535 -14.402 6.999 1.00 78.56 95 CYS A N 1
ATOM 756 C CA . CYS A 1 95 ? 3.294 -14.428 8.433 1.00 78.56 95 CYS A CA 1
ATOM 757 C C . CYS A 1 95 ? 3.194 -12.990 8.930 1.00 78.56 95 CYS A C 1
ATOM 759 O O . CYS A 1 95 ? 4.134 -12.218 8.778 1.00 78.56 95 CYS A O 1
ATOM 761 N N . LEU A 1 96 ? 2.048 -12.619 9.509 1.00 84.75 96 LEU A N 1
ATOM 762 C CA . LEU A 1 96 ? 1.821 -11.282 10.053 1.00 84.75 96 LEU A CA 1
ATOM 763 C C . LEU A 1 96 ? 1.656 -11.338 11.566 1.00 84.75 96 LEU A C 1
ATOM 765 O O . LEU A 1 96 ? 0.744 -11.989 12.076 1.00 84.75 96 LEU A O 1
ATOM 769 N N . THR A 1 97 ? 2.485 -10.575 12.267 1.00 83.75 97 THR A N 1
ATOM 770 C CA . THR A 1 97 ? 2.391 -10.377 13.712 1.00 83.75 97 THR A CA 1
ATOM 771 C C . THR A 1 97 ? 1.916 -8.961 13.998 1.00 83.75 97 THR A C 1
ATOM 773 O O . THR A 1 97 ? 2.576 -7.973 13.664 1.00 83.75 97 THR A O 1
ATOM 776 N N . PHE A 1 98 ? 0.757 -8.861 14.645 1.00 84.69 98 PHE A N 1
ATOM 777 C CA . PHE A 1 98 ? 0.128 -7.596 15.010 1.00 84.69 98 PHE A CA 1
ATOM 778 C C . PHE A 1 98 ? 0.414 -7.271 16.470 1.00 84.69 98 PHE A C 1
ATOM 780 O O . PHE A 1 98 ? 0.012 -8.004 17.371 1.00 84.69 98 PHE A O 1
ATOM 787 N N . TYR A 1 99 ? 1.053 -6.135 16.714 1.00 84.81 99 TYR A N 1
ATOM 788 C CA . TYR A 1 99 ? 1.311 -5.649 18.061 1.00 84.81 99 TYR A CA 1
ATOM 789 C C . TYR A 1 99 ? 0.240 -4.636 18.457 1.00 84.81 99 TYR A C 1
ATOM 791 O O . TYR A 1 99 ? -0.088 -3.711 17.700 1.00 84.81 99 TYR A O 1
ATOM 799 N N . LYS A 1 100 ? -0.312 -4.846 19.657 1.00 81.50 100 LYS A N 1
ATOM 800 C CA . LYS A 1 100 ? -1.491 -4.144 20.169 1.00 81.50 100 LYS A CA 1
ATOM 801 C C . LYS A 1 100 ? -1.319 -2.623 20.079 1.00 81.50 100 LYS A C 1
ATOM 803 O O . LYS A 1 100 ? 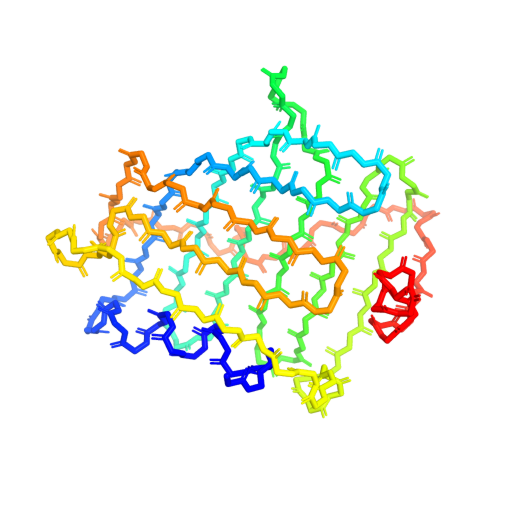-0.279 -2.070 20.435 1.00 81.50 100 LYS A O 1
ATOM 808 N N . GLY A 1 101 ? -2.362 -1.965 19.592 1.00 68.38 101 GLY A N 1
ATOM 809 C CA . GLY A 1 101 ? -2.565 -0.525 19.699 1.00 68.38 101 GLY A CA 1
ATOM 810 C C . GLY A 1 101 ? -3.957 -0.251 20.269 1.00 68.38 101 GLY A C 1
ATOM 811 O O . GLY A 1 101 ? -4.476 -1.070 21.027 1.00 68.38 101 GLY A O 1
ATOM 812 N N . GLY A 1 102 ? -4.543 0.893 19.916 1.00 74.62 102 GLY A N 1
ATOM 813 C CA . GLY A 1 102 ? -5.949 1.188 20.200 1.00 74.62 102 GLY A CA 1
ATOM 814 C C . GLY A 1 102 ? -6.866 0.470 19.206 1.00 74.62 102 GLY A C 1
ATOM 815 O O . GLY A 1 102 ? -6.846 -0.751 19.090 1.00 74.62 102 GLY A O 1
ATOM 816 N N . SER A 1 103 ? -7.629 1.241 18.433 1.00 74.56 103 SER A N 1
A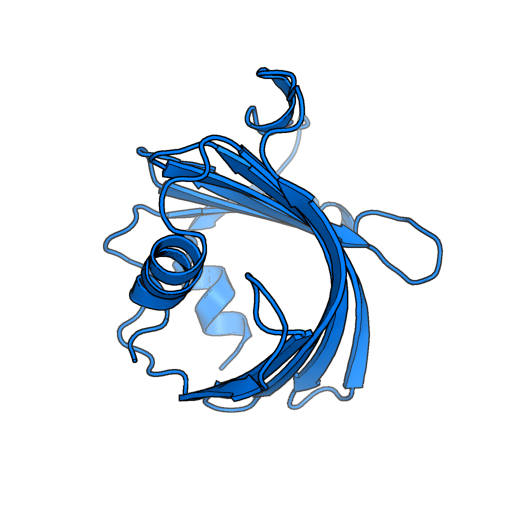TOM 817 C CA . SER A 1 103 ? -8.475 0.739 17.339 1.00 74.56 103 SER A CA 1
ATOM 818 C C . SER A 1 103 ? -7.696 0.164 16.148 1.00 74.56 103 SER A C 1
ATOM 820 O O . SER A 1 103 ? -8.271 -0.547 15.333 1.00 74.56 103 SER A O 1
ATOM 822 N N . LEU A 1 104 ? -6.395 0.449 16.036 1.00 81.31 104 LEU A N 1
ATOM 823 C CA . LEU A 1 104 ? -5.496 -0.118 15.028 1.00 81.31 104 LEU A CA 1
ATOM 824 C C . LEU A 1 104 ? -4.226 -0.670 15.682 1.00 81.31 104 LEU A C 1
ATOM 826 O O . LEU A 1 104 ? -3.798 -0.143 16.716 1.00 81.31 104 LEU A O 1
ATOM 830 N N . PRO A 1 105 ? -3.589 -1.698 15.088 1.00 84.81 105 PRO A N 1
ATOM 831 C CA . PRO A 1 105 ? -2.277 -2.152 15.533 1.00 84.81 105 PRO A CA 1
ATOM 832 C C . PRO A 1 105 ? -1.266 -1.008 15.423 1.00 84.81 105 PRO A C 1
ATOM 834 O O . PRO A 1 105 ? -1.200 -0.318 14.408 1.00 84.81 105 PRO A O 1
ATOM 837 N N . ARG A 1 106 ? -0.448 -0.810 16.461 1.00 90.25 106 ARG A N 1
ATOM 838 C CA . ARG A 1 106 ? 0.612 0.214 16.436 1.00 90.25 106 ARG A CA 1
ATOM 839 C C . ARG A 1 106 ? 1.797 -0.230 15.582 1.00 90.25 106 ARG A C 1
ATOM 841 O O . ARG A 1 106 ? 2.527 0.595 15.029 1.00 90.25 106 ARG A O 1
ATOM 848 N N . LEU A 1 107 ? 2.000 -1.539 15.510 1.00 91.31 107 LEU A N 1
ATOM 849 C CA . LEU A 1 107 ? 3.088 -2.160 14.788 1.00 91.31 107 LEU A CA 1
ATOM 850 C C . LEU A 1 107 ? 2.604 -3.452 14.130 1.00 91.31 107 LEU A C 1
ATOM 852 O O . LEU A 1 107 ? 1.923 -4.262 14.757 1.00 91.31 107 LEU A O 1
ATOM 856 N N . ILE A 1 108 ? 2.988 -3.635 12.874 1.00 91.19 108 ILE A N 1
ATOM 857 C CA . ILE A 1 108 ? 2.761 -4.847 12.096 1.00 91.19 108 ILE A CA 1
ATOM 858 C C . ILE A 1 108 ? 4.134 -5.336 11.657 1.00 91.19 108 ILE A C 1
ATOM 860 O O . ILE A 1 108 ? 4.888 -4.583 11.039 1.00 91.19 108 ILE A O 1
ATOM 864 N N . ARG A 1 109 ? 4.473 -6.575 11.997 1.00 91.94 109 ARG A N 1
ATOM 865 C CA . ARG A 1 109 ? 5.643 -7.254 11.439 1.00 91.94 109 ARG A CA 1
ATOM 866 C C . ARG A 1 109 ? 5.183 -8.289 10.439 1.00 91.94 109 ARG A C 1
ATOM 868 O O . ARG A 1 109 ? 4.198 -8.975 10.702 1.00 91.94 109 ARG A O 1
ATOM 875 N N . GLY A 1 110 ? 5.877 -8.361 9.317 1.00 88.88 110 GLY A N 1
ATOM 876 C CA . GLY A 1 110 ? 5.641 -9.366 8.299 1.00 88.88 110 GLY A CA 1
ATOM 877 C C . GLY A 1 110 ? 6.920 -10.104 7.964 1.00 88.88 110 GLY A C 1
ATOM 878 O O . GLY A 1 110 ? 7.985 -9.496 7.925 1.00 88.88 110 GLY A O 1
ATOM 879 N N . GLU A 1 111 ? 6.796 -11.397 7.719 1.00 87.31 111 GLU A N 1
ATOM 880 C CA . GLU A 1 111 ? 7.884 -12.256 7.265 1.00 87.31 111 GLU A CA 1
ATOM 881 C C . GLU A 1 111 ? 7.359 -13.139 6.133 1.00 87.31 111 GLU A C 1
ATOM 883 O O . GLU A 1 111 ? 6.292 -13.754 6.260 1.00 87.31 111 GLU A O 1
ATOM 888 N N . GLY A 1 112 ? 8.078 -13.129 5.015 1.00 79.88 112 GLY A N 1
ATOM 889 C CA . GLY A 1 112 ? 7.817 -13.930 3.824 1.00 79.88 112 GLY A CA 1
ATOM 890 C C . GLY A 1 112 ? 9.121 -14.500 3.267 1.00 79.88 112 GLY A C 1
ATOM 891 O O . GLY A 1 112 ? 10.200 -14.273 3.820 1.00 79.88 112 GLY A O 1
ATOM 892 N N . GLU A 1 113 ? 9.043 -15.244 2.166 1.00 77.31 113 GLU A N 1
ATOM 893 C CA . GLU A 1 113 ? 10.237 -15.837 1.560 1.00 77.31 113 GLU A CA 1
ATOM 894 C C . GLU A 1 113 ? 11.214 -14.750 1.087 1.00 77.31 113 GLU A C 1
ATOM 896 O O . GLU A 1 113 ? 10.945 -13.993 0.161 1.00 77.31 113 GLU A O 1
ATOM 901 N N . GLY A 1 114 ? 12.371 -14.655 1.748 1.00 79.00 114 GLY A N 1
ATOM 902 C CA . GLY A 1 114 ? 13.442 -13.734 1.362 1.00 79.00 114 GLY A CA 1
ATOM 903 C C . GLY A 1 114 ? 13.278 -12.283 1.826 1.00 79.00 114 GLY A C 1
ATOM 904 O O . GLY A 1 114 ? 14.149 -11.462 1.510 1.00 79.00 114 GLY A O 1
ATOM 905 N N . PHE A 1 115 ? 12.232 -11.958 2.598 1.00 84.00 115 PHE A N 1
ATOM 906 C CA . PHE A 1 115 ? 12.060 -10.621 3.164 1.00 84.00 115 PHE A CA 1
ATOM 907 C C . PHE A 1 115 ? 11.348 -10.591 4.523 1.00 84.00 115 PHE A C 1
ATOM 909 O O . PHE A 1 115 ? 10.434 -11.356 4.819 1.00 84.00 115 PHE A O 1
ATOM 916 N N . GLU A 1 116 ? 11.722 -9.598 5.321 1.00 90.81 116 GLU A N 1
ATOM 917 C CA . GLU A 1 116 ? 11.053 -9.213 6.559 1.00 90.81 116 GLU A CA 1
ATOM 918 C C . GLU A 1 116 ? 10.677 -7.734 6.486 1.00 90.81 116 GLU A C 1
ATOM 920 O O . GLU A 1 116 ? 11.413 -6.914 5.926 1.00 90.81 116 GLU A O 1
ATOM 925 N N . PHE A 1 117 ? 9.566 -7.351 7.108 1.00 91.62 117 PHE A N 1
ATOM 926 C CA . PHE A 1 117 ? 9.212 -5.949 7.259 1.00 91.62 117 PHE A CA 1
ATOM 927 C C . PHE A 1 117 ? 8.650 -5.595 8.633 1.00 91.62 117 PHE A C 1
ATOM 929 O O . PHE A 1 117 ? 8.073 -6.404 9.357 1.00 91.62 117 PHE A O 1
ATOM 936 N N . GLU A 1 118 ? 8.779 -4.315 8.967 1.00 94.56 118 GLU A N 1
ATOM 937 C CA . GLU A 1 118 ? 8.207 -3.677 10.141 1.00 94.56 118 GLU A CA 1
ATOM 938 C C . GLU A 1 118 ? 7.463 -2.403 9.709 1.00 94.56 118 GLU A C 1
ATOM 940 O O . GLU A 1 118 ? 8.086 -1.413 9.323 1.00 94.56 118 GLU A O 1
ATOM 945 N N . LEU A 1 119 ? 6.132 -2.401 9.807 1.00 93.94 119 LEU A N 1
ATOM 946 C CA . LEU A 1 119 ? 5.281 -1.230 9.594 1.00 93.94 119 LEU A CA 1
ATOM 947 C C . LEU A 1 119 ? 4.854 -0.662 10.947 1.00 93.94 119 LEU A C 1
ATOM 949 O O . LEU A 1 119 ? 4.112 -1.300 11.692 1.00 93.94 119 LEU A O 1
ATOM 953 N N . ARG A 1 120 ? 5.290 0.558 11.264 1.00 94.94 120 ARG A N 1
ATOM 954 C CA . ARG A 1 120 ? 4.840 1.303 12.450 1.00 94.94 120 ARG A CA 1
ATOM 955 C C . ARG A 1 120 ? 3.870 2.397 12.058 1.00 94.94 120 ARG A C 1
ATOM 957 O O . ARG A 1 120 ? 4.230 3.284 11.286 1.00 94.94 120 ARG A O 1
ATOM 964 N N . VAL A 1 121 ? 2.700 2.380 12.679 1.00 94.00 121 VAL A N 1
ATOM 965 C CA . VAL A 1 121 ? 1.711 3.451 12.574 1.00 94.00 121 VAL A CA 1
ATOM 966 C C . VAL A 1 121 ? 2.196 4.657 13.374 1.00 94.00 121 VAL A C 1
ATOM 968 O O . VAL A 1 121 ? 2.620 4.519 14.526 1.00 94.00 121 VAL A O 1
ATOM 971 N N . LYS A 1 122 ? 2.176 5.834 12.748 1.00 93.94 122 LYS A N 1
ATOM 972 C CA . LYS A 1 122 ? 2.568 7.111 13.357 1.00 93.94 122 LYS A CA 1
ATOM 973 C C . LYS A 1 122 ? 1.343 7.905 13.777 1.00 93.94 122 LYS A C 1
ATOM 975 O O . LYS A 1 122 ? 1.239 8.284 14.937 1.00 93.94 122 LYS A O 1
ATOM 980 N N . GLU A 1 123 ? 0.404 8.076 12.857 1.00 93.94 123 GLU A N 1
ATOM 981 C CA . GLU A 1 123 ? -0.858 8.772 13.081 1.00 93.94 123 GLU A CA 1
ATOM 982 C C . GLU A 1 123 ? -1.979 8.039 12.342 1.00 93.94 123 GLU A C 1
ATOM 984 O O . GLU A 1 123 ? -1.758 7.488 11.263 1.00 93.94 123 GLU A O 1
ATOM 989 N N . ALA A 1 124 ? -3.183 8.039 12.910 1.00 92.06 124 ALA A N 1
ATOM 990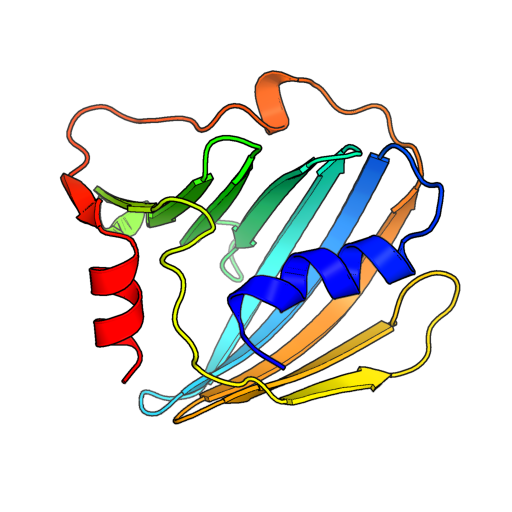 C CA . ALA A 1 124 ? -4.379 7.516 12.266 1.00 92.06 124 ALA A CA 1
ATOM 991 C C . ALA A 1 124 ? -5.559 8.459 12.518 1.00 92.06 124 ALA A C 1
ATOM 993 O O . ALA A 1 124 ? -5.838 8.822 13.660 1.00 92.06 124 ALA A O 1
ATOM 994 N N . LYS A 1 125 ? -6.268 8.826 11.450 1.00 92.94 125 LYS A N 1
ATOM 995 C CA . LYS A 1 125 ? -7.519 9.587 11.487 1.00 92.94 125 LYS A CA 1
ATOM 996 C C . LYS A 1 125 ? -8.632 8.728 10.913 1.00 92.94 125 LYS A C 1
ATOM 998 O O . LYS A 1 125 ? -8.544 8.284 9.769 1.00 92.94 125 LYS A O 1
ATOM 1003 N N . PHE A 1 126 ? -9.671 8.514 11.710 1.00 90.62 126 PHE A N 1
ATOM 1004 C CA . PHE A 1 126 ? -10.858 7.763 11.315 1.00 90.62 126 PHE A CA 1
ATOM 1005 C C . PHE A 1 126 ? -11.948 8.705 10.831 1.00 90.62 126 PHE A C 1
ATOM 1007 O O . PHE A 1 126 ? -12.125 9.781 11.396 1.00 90.62 126 PHE A O 1
ATOM 1014 N N . ASN A 1 127 ? -12.678 8.274 9.807 1.00 90.31 127 ASN A N 1
ATOM 1015 C CA . ASN A 1 127 ? -13.726 9.039 9.146 1.00 90.31 127 ASN A CA 1
ATOM 1016 C C . ASN A 1 127 ? -13.302 10.455 8.670 1.00 90.31 127 ASN A C 1
ATOM 1018 O O . ASN A 1 127 ? -14.107 11.381 8.788 1.00 90.31 127 ASN A O 1
ATOM 1022 N N . PRO A 1 128 ? -12.066 10.692 8.165 1.00 94.19 128 PRO A N 1
ATOM 1023 C CA . PRO A 1 128 ? -11.748 11.975 7.549 1.00 94.19 128 PRO A CA 1
ATOM 1024 C C . PRO A 1 128 ? -12.534 12.165 6.243 1.00 94.19 128 PRO A C 1
ATOM 1026 O O . PRO A 1 128 ? -12.830 11.197 5.538 1.00 94.19 128 PRO A O 1
ATOM 1029 N N . SER A 1 129 ? -12.789 13.422 5.877 1.00 93.75 129 SER A N 1
ATOM 1030 C CA . SER A 1 129 ? -13.195 13.756 4.508 1.00 93.75 129 SER A CA 1
ATOM 1031 C C . SER A 1 129 ? -12.039 13.442 3.552 1.00 93.75 129 SER A C 1
ATOM 1033 O O . SER A 1 129 ? -10.914 13.898 3.776 1.00 93.75 129 SER A O 1
ATOM 1035 N N . LEU A 1 130 ? -12.302 12.624 2.532 1.00 92.88 130 LEU A N 1
ATOM 1036 C CA . LEU A 1 130 ? -11.340 12.215 1.509 1.00 92.88 130 LEU A CA 1
ATOM 1037 C C . LEU A 1 130 ? -11.903 12.576 0.133 1.00 92.88 130 LEU A C 1
ATOM 1039 O O . LEU A 1 130 ? -13.043 1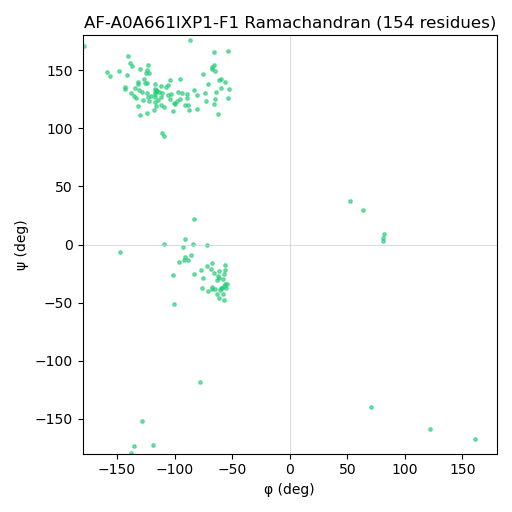2.231 -0.165 1.00 92.88 130 LEU A O 1
ATOM 1043 N N . ASP A 1 131 ? -11.098 13.244 -0.692 1.00 92.38 131 ASP A N 1
ATOM 1044 C CA . ASP A 1 131 ? -11.441 13.549 -2.084 1.00 92.38 131 ASP A CA 1
ATOM 1045 C C . ASP A 1 131 ? -11.418 12.261 -2.928 1.00 92.38 131 ASP A C 1
ATOM 1047 O O . ASP A 1 131 ? -10.508 11.438 -2.795 1.00 92.38 131 ASP A O 1
ATOM 1051 N N . ASP A 1 132 ? -12.398 12.093 -3.817 1.00 88.56 132 ASP A N 1
ATOM 1052 C CA . ASP A 1 132 ? -12.485 10.963 -4.749 1.00 88.56 132 ASP A CA 1
ATOM 1053 C C . ASP A 1 132 ? -11.223 10.802 -5.603 1.00 88.56 132 ASP A C 1
ATOM 1055 O O . ASP A 1 132 ? -10.803 9.678 -5.893 1.00 88.56 132 ASP A O 1
ATOM 1059 N N . LYS A 1 133 ? -10.574 11.918 -5.953 1.00 90.75 133 LYS A N 1
ATOM 1060 C CA . LYS A 1 133 ? -9.337 11.952 -6.741 1.00 90.75 133 LYS A CA 1
ATOM 1061 C C . LYS A 1 133 ? -8.177 11.245 -6.052 1.00 90.75 133 LYS A C 1
ATOM 1063 O O . LYS A 1 133 ? -7.265 10.802 -6.740 1.00 90.75 133 LYS A O 1
ATOM 1068 N N . ILE A 1 134 ? -8.209 11.086 -4.724 1.00 92.00 134 ILE A N 1
ATOM 1069 C CA . ILE A 1 134 ? -7.190 10.318 -3.994 1.00 92.00 134 ILE A CA 1
ATOM 1070 C C . ILE A 1 134 ? -7.144 8.882 -4.518 1.00 92.00 134 ILE A C 1
ATOM 1072 O O . ILE A 1 134 ? -6.063 8.320 -4.650 1.00 92.00 134 ILE A O 1
ATOM 1076 N N . PHE A 1 135 ? -8.295 8.298 -4.852 1.00 90.38 135 PHE A N 1
ATOM 1077 C CA . PHE A 1 135 ? -8.402 6.900 -5.272 1.00 90.38 135 PHE A CA 1
ATOM 1078 C C . PHE A 1 135 ? -8.316 6.706 -6.791 1.00 90.38 135 PHE A C 1
ATOM 1080 O O . PHE A 1 135 ? -8.334 5.567 -7.260 1.00 90.38 135 PHE A O 1
ATOM 1087 N N . ALA A 1 136 ? -8.202 7.791 -7.560 1.00 87.88 136 ALA A N 1
ATOM 1088 C CA . ALA A 1 136 ? -7.964 7.737 -8.993 1.00 87.88 136 ALA A CA 1
ATOM 1089 C C . ALA A 1 136 ? -6.446 7.680 -9.255 1.00 87.88 136 ALA A C 1
ATOM 1091 O O . ALA A 1 136 ? -5.746 8.635 -8.911 1.00 87.88 136 ALA A O 1
ATOM 1092 N N . PRO A 1 137 ? -5.912 6.591 -9.839 1.00 82.88 137 PRO A N 1
ATOM 1093 C CA . PRO A 1 137 ? -4.492 6.519 -10.155 1.00 82.88 137 PRO A CA 1
ATOM 1094 C C . PRO A 1 137 ? -4.128 7.578 -11.195 1.00 82.88 137 PRO A C 1
ATOM 1096 O O . PRO A 1 137 ? -4.797 7.709 -12.222 1.00 82.88 137 PRO A O 1
ATOM 1099 N N . HIS A 1 138 ? -3.059 8.330 -10.931 1.00 80.50 138 HIS A N 1
ATOM 1100 C CA . HIS A 1 138 ? -2.467 9.203 -11.935 1.00 80.50 138 HIS A CA 1
ATOM 1101 C C . HIS A 1 138 ? -1.584 8.353 -12.851 1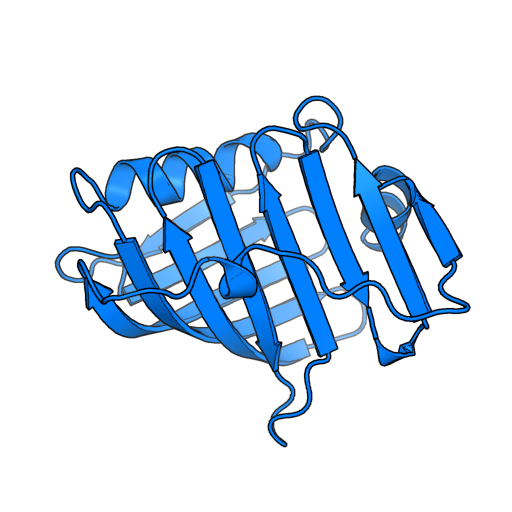.00 80.50 138 HIS A C 1
ATOM 1103 O O . HIS A 1 138 ? -0.628 7.735 -12.389 1.00 80.50 138 HIS A O 1
ATOM 1109 N N . LEU A 1 139 ? -1.937 8.286 -14.133 1.00 80.75 139 LEU A N 1
ATOM 1110 C CA . LEU A 1 139 ? -1.245 7.478 -15.135 1.00 80.75 139 LEU A CA 1
ATOM 1111 C C . LEU A 1 139 ? -0.501 8.429 -16.081 1.00 80.75 139 LEU A C 1
ATOM 1113 O O . LEU A 1 139 ? -1.124 8.943 -17.012 1.00 80.75 139 LEU A O 1
ATOM 1117 N N . PRO A 1 140 ? 0.782 8.733 -15.823 1.00 83.06 140 PRO A N 1
ATOM 1118 C CA . PRO A 1 140 ? 1.542 9.603 -16.706 1.00 83.06 140 PRO A CA 1
ATOM 1119 C C . PRO A 1 140 ? 1.739 8.959 -18.083 1.00 83.06 140 PRO A C 1
ATOM 1121 O O . PRO A 1 140 ? 1.719 7.735 -18.234 1.00 83.06 140 PRO A O 1
ATOM 1124 N N . GLU A 1 141 ? 1.922 9.796 -19.101 1.00 85.94 141 GLU A N 1
ATOM 1125 C CA . GLU A 1 141 ? 2.246 9.330 -20.448 1.00 85.94 141 GLU A CA 1
ATOM 1126 C C . GLU A 1 141 ? 3.625 8.654 -20.481 1.00 85.94 141 GLU A C 1
ATOM 1128 O O . GLU A 1 141 ? 4.525 8.999 -19.716 1.00 85.94 141 GLU A O 1
ATOM 1133 N N . GLY A 1 142 ? 3.794 7.680 -21.379 1.00 88.00 142 GLY A N 1
ATOM 1134 C CA . GLY A 1 142 ? 5.074 6.994 -21.587 1.00 88.00 142 GLY A CA 1
ATOM 1135 C C . GLY A 1 142 ? 5.409 5.884 -20.583 1.00 88.00 142 GLY A C 1
ATOM 1136 O O . GLY A 1 142 ? 6.504 5.333 -20.656 1.00 88.00 142 GLY A O 1
ATOM 1137 N N . VAL A 1 143 ? 4.495 5.524 -19.675 1.00 91.50 143 VAL A N 1
ATOM 1138 C CA . VAL A 1 143 ? 4.710 4.410 -18.735 1.00 91.50 143 VAL A CA 1
ATOM 1139 C C . VAL A 1 143 ? 4.557 3.035 -19.389 1.00 91.50 143 VAL A C 1
ATOM 1141 O O . VAL A 1 143 ? 3.717 2.825 -20.267 1.00 91.50 143 VAL A O 1
ATOM 1144 N N . ILE A 1 144 ? 5.340 2.071 -18.911 1.00 92.12 144 ILE A N 1
ATOM 1145 C CA . ILE A 1 144 ? 5.271 0.666 -19.323 1.00 92.12 144 ILE A CA 1
ATOM 1146 C C . ILE A 1 144 ? 4.271 -0.067 -18.427 1.00 92.12 144 ILE A C 1
ATOM 1148 O O . ILE A 1 144 ? 4.373 -0.005 -17.205 1.00 92.12 144 ILE A O 1
ATOM 1152 N N . TYR A 1 145 ? 3.333 -0.803 -19.026 1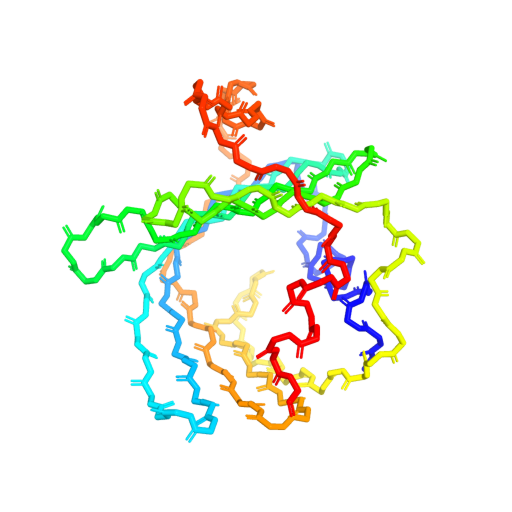.00 90.81 145 TYR A N 1
ATOM 1153 C CA . TYR A 1 145 ? 2.388 -1.647 -18.294 1.00 90.81 145 TYR A CA 1
ATOM 1154 C C . TYR A 1 145 ? 2.858 -3.098 -18.279 1.00 90.81 145 TYR A C 1
ATOM 1156 O O . TYR A 1 145 ? 3.029 -3.708 -19.334 1.00 90.81 145 TYR A O 1
ATOM 1164 N N . LEU A 1 146 ? 3.014 -3.658 -17.082 1.00 90.81 146 LEU A N 1
ATOM 1165 C CA . LEU A 1 146 ? 3.391 -5.049 -16.858 1.00 90.81 146 LEU A CA 1
ATOM 1166 C C . LEU A 1 146 ? 2.342 -5.772 -15.994 1.00 90.81 146 LEU A C 1
ATOM 1168 O O . LEU A 1 146 ? 1.637 -5.137 -15.203 1.00 90.81 146 LEU A O 1
ATOM 1172 N N . PRO A 1 147 ? 2.219 -7.103 -16.110 1.00 88.06 147 PRO A N 1
ATOM 1173 C CA . PRO A 1 147 ? 1.420 -7.896 -15.182 1.00 88.06 147 PRO A CA 1
ATOM 1174 C C . PRO A 1 147 ? 1.968 -7.793 -13.751 1.00 88.06 147 PRO A C 1
ATOM 1176 O O . PRO A 1 147 ? 3.183 -7.787 -13.545 1.00 88.06 147 PRO A O 1
ATOM 1179 N N . LEU A 1 148 ? 1.091 -7.734 -12.745 1.00 84.81 148 LEU A N 1
ATOM 1180 C CA . LEU A 1 148 ? 1.499 -7.674 -11.333 1.00 84.81 148 LEU A CA 1
ATOM 1181 C C . LEU A 1 148 ? 2.368 -8.866 -10.909 1.00 84.81 148 LEU A C 1
ATOM 1183 O O . LEU A 1 148 ? 3.233 -8.733 -10.048 1.00 84.81 148 LEU A O 1
ATOM 1187 N N . GLU A 1 149 ? 2.166 -10.013 -11.539 1.00 79.94 149 GLU A N 1
ATOM 1188 C CA . GLU A 1 149 ? 2.928 -11.239 -11.333 1.00 79.94 149 GLU A CA 1
ATOM 1189 C C . GLU A 1 149 ? 4.418 -11.033 -11.638 1.00 79.94 149 GLU A C 1
ATOM 1191 O O . GLU A 1 149 ? 5.264 -11.505 -10.884 1.00 79.94 149 GLU A O 1
ATOM 1196 N N . SER A 1 150 ? 4.744 -10.231 -12.658 1.00 84.25 150 SER A N 1
ATOM 1197 C CA . SER A 1 150 ? 6.130 -9.911 -13.011 1.00 84.25 150 SER A CA 1
ATOM 1198 C C . SER A 1 150 ? 6.859 -9.146 -11.906 1.00 84.25 150 SER A C 1
ATOM 1200 O O . SER A 1 150 ? 8.062 -9.316 -11.748 1.00 84.25 150 SER A O 1
ATOM 1202 N N . PHE A 1 151 ? 6.152 -8.332 -11.112 1.00 81.25 151 PHE A N 1
ATOM 1203 C CA . PHE A 1 151 ? 6.752 -7.683 -9.943 1.00 81.25 151 PHE A CA 1
ATOM 1204 C C . PHE A 1 151 ? 7.039 -8.686 -8.824 1.00 81.25 151 PHE A C 1
ATOM 1206 O O . PHE A 1 151 ? 8.076 -8.602 -8.173 1.00 81.25 151 PHE A O 1
ATOM 1213 N N . LEU A 1 152 ? 6.133 -9.641 -8.596 1.00 73.44 152 LEU A N 1
ATOM 1214 C CA . LEU A 1 152 ? 6.309 -10.658 -7.558 1.00 73.44 152 LEU A CA 1
ATOM 1215 C C . LEU A 1 152 ? 7.507 -11.564 -7.863 1.00 73.44 152 LEU A C 1
ATOM 1217 O O . LEU A 1 152 ? 8.278 -11.869 -6.958 1.00 73.44 152 LEU A O 1
ATOM 1221 N N . ASP A 1 153 ? 7.721 -11.909 -9.133 1.00 72.44 153 ASP A N 1
ATOM 1222 C CA . ASP A 1 153 ? 8.894 -12.681 -9.552 1.00 72.44 153 ASP A CA 1
ATOM 1223 C C . ASP A 1 153 ? 10.223 -11.951 -9.284 1.00 72.44 153 ASP A C 1
ATOM 1225 O O . ASP A 1 153 ? 11.230 -12.605 -9.026 1.00 72.44 153 ASP A O 1
ATOM 1229 N N . LEU A 1 154 ? 10.243 -10.610 -9.257 1.00 71.19 154 LEU A N 1
ATOM 1230 C CA . LEU A 1 154 ? 11.439 -9.831 -8.893 1.00 71.19 154 LEU A CA 1
ATOM 1231 C C . LEU A 1 154 ? 11.780 -9.888 -7.397 1.00 71.19 154 LEU A C 1
ATOM 1233 O O . LEU A 1 154 ? 12.894 -9.524 -7.011 1.00 71.19 154 LEU A O 1
ATOM 1237 N N . LEU A 1 155 ? 10.826 -10.280 -6.549 1.00 65.19 155 LEU A N 1
ATOM 1238 C CA . LEU A 1 155 ? 11.023 -10.380 -5.102 1.00 65.19 155 LEU A CA 1
ATOM 1239 C C . LEU A 1 155 ? 11.570 -11.752 -4.664 1.00 65.19 155 LEU A C 1
ATOM 1241 O O . LEU A 1 155 ? 12.031 -11.864 -3.525 1.00 65.19 155 LEU A O 1
ATOM 1245 N N . ARG A 1 156 ? 11.539 -12.759 -5.549 1.00 62.66 156 ARG A N 1
ATOM 1246 C CA . ARG A 1 156 ? 12.005 -14.139 -5.313 1.00 62.66 156 ARG A CA 1
ATOM 1247 C C . ARG A 1 156 ? 13.522 -14.299 -5.426 1.00 62.66 156 ARG A C 1
ATOM 1249 O O . ARG A 1 156 ? 14.052 -15.255 -4.807 1.00 62.66 156 ARG A O 1
#

pLDDT: mean 84.42, std 10.1, range [55.16, 96.31]

Nearest PDB structures (foldseek):
  1iwm-assembly1_A  TM=7.149E-01  e=1.212E-06  Escherichia coli
  3wjv-assembly1_A  TM=7.052E-01  e=2.670E-06  Escherichia coli DH1
  3wju-assembly1_A  TM=7.161E-01  e=2.533E-06  Escherichia coli DH1
  9azz-assembly3_C  TM=6.497E-01  e=6.540E-06  Ehrlichia ruminantium str. Gardel
  3buu-assembly2_B  TM=6.323E-01  e=3.177E-05  Nitrosomonas europaea ATCC 19718

Secondary structure (DSSP, 8-state):
-BGGGHHHHHHHHH-S-SEEEEEEEEEEEETTEEEEEEEEEEEETTTEEEEEEE-TTS-EEEEEEE-SS-EEEEETTTTEEEEE-TT-S-S-B-EEEEEP-SSS-SEEEEEETTEEEEEEEEEEEES----GGGGS----TTPEEEEHHHHHHTT-

Solvent-accessible surface area (backbone atoms only — not comparable to full-atom values): 8509 Å² total; per-residue (Å²): 82,41,54,61,49,48,65,57,56,56,49,61,56,57,56,93,54,56,22,37,41,31,35,34,41,39,36,40,38,42,88,92,43,75,51,70,30,36,32,42,38,41,38,35,65,96,52,42,37,34,36,42,33,19,42,89,86,69,47,71,55,34,38,38,40,35,46,92,80,22,40,39,40,35,30,64,90,75,38,36,34,26,42,39,47,74,86,63,54,56,83,55,57,34,49,75,49,76,37,85,47,79,79,51,58,39,32,40,36,39,42,43,81,66,35,38,37,41,39,34,55,73,48,76,44,75,61,54,94,73,66,73,67,72,76,50,83,85,78,68,86,91,52,46,82,43,55,36,57,64,57,55,62,74,61,109

Sequence (156 aa):
MPLKDVPRELLRRVGDKETLKLTFSFKVKGRKGRSVLGGVLFYRRPKDLRVDFLSPWGVTVAELYSSQRGLLLYLPAEGVIYWGGKGRVGEETICLTFYKGGSLPRLIRGEGEGFEFELRVKEAKFNPSLDDKIFAPHLPEGVIYLPLESFLDLLR

Mean predicted aligned error: 6.07 Å

Radius of gyration: 15.12 Å; Cα contacts (8 Å, |Δi|>4): 321; chains: 1; bounding box: 37×32×42 Å

Foldseek 3Di:
DFPLCVVVVQVVLLPPFQKKKWKKWKWKQFPVGIDIWIWIWIDGPPWWIWIFTAHPVRDTQWIWTTGQAWIWIDGPVQLEIATDHSVPRDRWDKDWDFDDDPSHGQWIWIDGVRMIMIMGIDDMDTRDDDDPVSNPDDRDPPGHYDHNVVVVVVRD